Protein AF-A0A1G0TBI4-F1 (afdb_monomer)

Structure (mmCIF, N/CA/C/O backbone):
data_AF-A0A1G0TBI4-F1
#
_entry.id   AF-A0A1G0TBI4-F1
#
loop_
_atom_site.group_PDB
_atom_site.id
_atom_site.type_symbol
_atom_site.label_atom_id
_atom_site.label_alt_id
_atom_site.label_comp_id
_atom_site.label_asym_id
_atom_site.label_entity_id
_atom_site.label_seq_id
_atom_site.pdbx_PDB_ins_code
_atom_site.Cartn_x
_atom_site.Cartn_y
_atom_site.Cartn_z
_atom_site.occupancy
_atom_site.B_iso_or_equiv
_atom_site.auth_seq_id
_atom_site.auth_comp_id
_atom_site.auth_asym_id
_atom_site.auth_atom_id
_atom_site.pdbx_PDB_model_num
ATOM 1 N N . MET A 1 1 ? -7.655 -15.886 29.446 1.00 63.19 1 MET A N 1
ATOM 2 C CA . MET A 1 1 ? -7.679 -15.794 27.973 1.00 63.19 1 MET A CA 1
ATOM 3 C C . MET A 1 1 ? -6.778 -14.642 27.617 1.00 63.19 1 MET A C 1
ATOM 5 O O . MET A 1 1 ? -7.023 -13.557 28.130 1.00 63.19 1 MET A O 1
ATOM 9 N N . ASP A 1 2 ? -5.743 -14.878 26.822 1.00 80.81 2 ASP A N 1
ATOM 10 C CA . ASP A 1 2 ? -4.916 -13.775 26.343 1.00 80.81 2 ASP A CA 1
ATOM 11 C C . ASP A 1 2 ? -5.752 -12.917 25.396 1.00 80.81 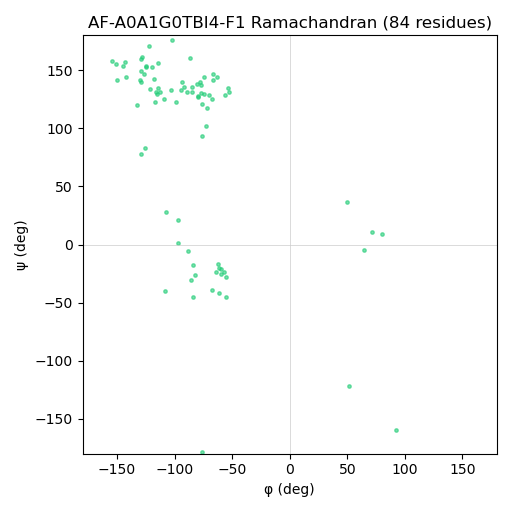2 ASP A C 1
ATOM 13 O O . ASP A 1 2 ? -6.394 -13.418 24.469 1.00 80.81 2 ASP A O 1
ATOM 17 N N . GLN A 1 3 ? -5.814 -11.624 25.695 1.00 89.81 3 GLN A N 1
ATOM 18 C CA . GLN A 1 3 ? -6.550 -10.661 24.896 1.00 89.81 3 GLN A CA 1
ATOM 19 C C . GLN A 1 3 ? -5.737 -10.347 23.641 1.00 89.81 3 GLN A C 1
ATOM 21 O O . GLN A 1 3 ? -4.602 -9.881 23.727 1.00 89.81 3 GLN A O 1
ATOM 26 N N . LEU A 1 4 ? -6.319 -10.605 22.471 1.00 93.31 4 LEU A N 1
ATOM 27 C CA . LEU A 1 4 ? -5.725 -10.199 21.202 1.00 93.31 4 LEU A CA 1
ATOM 28 C C . LEU A 1 4 ? -6.013 -8.716 20.963 1.00 93.31 4 LEU A C 1
ATOM 30 O O . LEU A 1 4 ? -7.169 -8.290 21.001 1.00 93.31 4 LEU A O 1
ATOM 34 N N . THR A 1 5 ? -4.960 -7.953 20.680 1.00 94.88 5 THR A N 1
ATOM 35 C CA . THR A 1 5 ? -5.040 -6.522 20.370 1.00 94.88 5 THR A CA 1
ATOM 36 C C . THR A 1 5 ? -4.586 -6.288 18.938 1.00 94.88 5 THR A C 1
ATOM 38 O O . THR A 1 5 ? -3.516 -6.742 18.534 1.00 94.88 5 THR A O 1
ATOM 41 N N . LEU A 1 6 ? -5.397 -5.561 18.169 1.00 95.31 6 LEU A N 1
ATOM 42 C CA . LEU A 1 6 ? -5.021 -5.087 16.842 1.00 95.31 6 LEU A CA 1
ATOM 43 C C . LEU A 1 6 ? -3.992 -3.963 16.987 1.00 95.31 6 LEU A C 1
ATOM 45 O O . LEU A 1 6 ? -4.302 -2.927 17.571 1.00 95.31 6 LEU A O 1
ATOM 49 N N . THR A 1 7 ? -2.780 -4.167 16.474 1.00 96.69 7 THR A N 1
ATOM 50 C CA . THR A 1 7 ? -1.700 -3.179 16.595 1.00 96.69 7 THR A CA 1
ATOM 51 C C . THR A 1 7 ? -1.778 -2.111 15.513 1.00 96.69 7 THR A C 1
ATOM 53 O O . THR A 1 7 ? -1.643 -0.931 15.813 1.00 96.69 7 THR A O 1
ATOM 56 N N . GLU A 1 8 ? -1.998 -2.511 14.259 1.00 97.62 8 GLU A N 1
ATOM 57 C CA . GLU A 1 8 ? -1.973 -1.612 13.106 1.00 97.62 8 GLU A CA 1
ATOM 58 C C . GLU A 1 8 ? -2.906 -2.107 11.997 1.00 97.62 8 GLU A C 1
ATOM 60 O O . GLU A 1 8 ? -3.189 -3.302 11.877 1.00 97.62 8 GLU A O 1
ATOM 65 N N . ILE A 1 9 ? -3.356 -1.177 11.154 1.00 98.19 9 ILE A N 1
ATOM 66 C CA . ILE A 1 9 ? -4.134 -1.461 9.949 1.00 98.19 9 ILE A CA 1
ATOM 67 C C . ILE A 1 9 ? -3.377 -0.896 8.755 1.00 98.19 9 ILE A C 1
ATOM 69 O O . ILE A 1 9 ? -2.950 0.259 8.769 1.00 98.19 9 ILE A O 1
ATOM 73 N N . TYR A 1 10 ? -3.262 -1.699 7.700 1.00 98.19 10 TYR A N 1
ATOM 74 C CA . TYR A 1 10 ? -2.691 -1.273 6.430 1.00 98.19 10 TYR A CA 1
ATOM 75 C C . TYR A 1 10 ? -3.610 -1.639 5.275 1.00 98.19 10 TYR A C 1
ATOM 77 O O . TYR A 1 10 ? -4.180 -2.730 5.249 1.00 98.19 10 TYR A O 1
ATOM 85 N N . ILE A 1 11 ? -3.691 -0.745 4.293 1.00 98.12 11 ILE A N 1
ATOM 86 C CA . ILE A 1 11 ? -4.272 -1.034 2.979 1.00 98.12 11 ILE A CA 1
ATOM 87 C C . ILE A 1 11 ? -3.230 -0.832 1.883 1.00 98.12 11 ILE A C 1
ATOM 89 O O . ILE A 1 11 ? -2.317 -0.019 2.012 1.00 98.12 11 ILE A O 1
ATOM 93 N N . TYR A 1 12 ? -3.384 -1.548 0.777 1.00 97.75 12 TYR A N 1
ATOM 94 C CA . TYR A 1 12 ? -2.540 -1.476 -0.412 1.00 97.75 12 TYR A CA 1
ATOM 95 C C . TYR A 1 12 ? -3.428 -1.205 -1.626 1.00 97.75 12 TYR A C 1
ATOM 97 O O . TYR A 1 12 ? -3.805 -2.151 -2.329 1.00 97.75 12 TYR A O 1
ATOM 105 N N . PRO A 1 13 ? -3.793 0.063 -1.889 1.00 96.81 13 PRO A N 1
ATOM 106 C CA . PRO A 1 13 ? -4.847 0.350 -2.854 1.00 96.81 13 PRO A CA 1
ATOM 107 C C . PRO A 1 13 ? -4.531 -0.134 -4.268 1.00 96.81 13 PRO A C 1
ATOM 109 O O . PR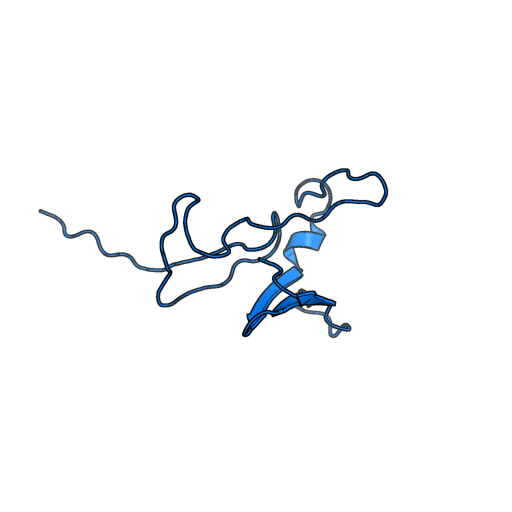O A 1 13 ? -5.377 -0.744 -4.925 1.00 96.81 13 PRO A O 1
ATOM 112 N N . ILE A 1 14 ? -3.285 0.066 -4.708 1.00 97.25 14 ILE A N 1
ATOM 113 C CA . ILE A 1 14 ? -2.783 -0.454 -5.979 1.00 97.25 14 ILE A CA 1
ATOM 114 C C . ILE A 1 14 ? -1.908 -1.676 -5.713 1.00 97.25 14 ILE A C 1
ATOM 116 O O . ILE A 1 14 ? -0.997 -1.659 -4.878 1.00 97.25 14 ILE A O 1
ATOM 120 N N . LYS A 1 15 ? -2.140 -2.745 -6.478 1.00 96.88 15 LYS A N 1
ATOM 121 C CA . LYS A 1 15 ? -1.315 -3.948 -6.440 1.00 96.88 15 LYS A CA 1
ATOM 122 C C . LYS A 1 15 ? 0.167 -3.607 -6.627 1.00 96.88 15 LYS A C 1
ATOM 124 O O . LYS A 1 15 ? 0.540 -2.958 -7.595 1.00 96.88 15 LYS A O 1
ATOM 129 N N . SER A 1 16 ? 1.001 -4.152 -5.738 1.00 96.75 16 SER A N 1
ATOM 130 C CA . SER A 1 16 ? 2.472 -4.089 -5.810 1.00 96.75 16 SER A CA 1
ATOM 131 C C . SER A 1 16 ? 3.096 -2.716 -5.522 1.00 96.75 16 SER A C 1
ATOM 133 O O . SER A 1 16 ? 4.300 -2.561 -5.712 1.00 96.75 16 SER A O 1
ATOM 135 N N . LEU A 1 17 ? 2.313 -1.752 -5.029 1.00 97.25 17 LEU A N 1
ATOM 136 C CA . LEU A 1 17 ? 2.802 -0.453 -4.555 1.00 97.25 17 LEU A CA 1
ATOM 137 C C . LEU A 1 17 ? 2.850 -0.411 -3.017 1.00 97.25 17 LEU A C 1
ATOM 139 O O . LEU A 1 17 ? 2.469 -1.371 -2.341 1.00 97.25 17 LEU A O 1
ATOM 143 N N . GLY A 1 18 ? 3.360 0.692 -2.464 1.00 96.19 18 GLY A N 1
ATOM 144 C CA . GLY A 1 18 ? 3.426 0.904 -1.021 1.00 96.19 18 GLY A CA 1
ATOM 145 C C . GLY A 1 18 ? 2.050 1.040 -0.357 1.00 96.19 18 GLY A C 1
ATOM 146 O O . GLY A 1 18 ? 1.091 1.523 -0.962 1.00 96.19 18 GLY A O 1
ATOM 147 N N . GLY A 1 19 ? 1.966 0.553 0.883 1.00 96.31 19 GLY A N 1
ATOM 148 C CA . GLY A 1 19 ? 0.743 0.568 1.681 1.00 96.31 19 GLY A CA 1
ATOM 149 C C . GLY A 1 19 ? 0.549 1.864 2.466 1.00 96.31 19 GLY A C 1
ATOM 150 O O . GLY A 1 19 ? 1.500 2.604 2.725 1.00 96.31 19 GLY A O 1
ATOM 151 N N . ILE A 1 20 ? -0.695 2.092 2.876 1.00 96.88 20 ILE A N 1
ATOM 152 C CA . ILE A 1 20 ? -1.151 3.223 3.683 1.00 96.88 20 ILE A CA 1
ATOM 153 C C . ILE A 1 20 ? -1.507 2.692 5.070 1.00 96.88 20 ILE A C 1
ATOM 155 O O . ILE A 1 20 ? -2.313 1.770 5.181 1.00 96.88 20 ILE A O 1
ATOM 159 N N . SER A 1 21 ? -0.905 3.268 6.112 1.00 97.56 21 SER A N 1
ATOM 160 C CA . SER A 1 21 ? -1.282 2.991 7.502 1.00 97.56 21 SER A CA 1
ATOM 161 C C . SER A 1 21 ? -2.568 3.734 7.854 1.00 97.56 21 SER A C 1
ATOM 163 O O . SER A 1 21 ? -2.720 4.905 7.499 1.00 97.56 21 SER A O 1
ATOM 165 N N . LEU A 1 22 ? -3.481 3.064 8.553 1.00 97.06 22 LEU A N 1
ATOM 166 C CA . LEU A 1 22 ? -4.771 3.606 8.957 1.00 97.06 22 LEU A CA 1
ATOM 167 C C . LEU A 1 22 ? -4.985 3.466 10.465 1.00 97.06 22 LEU A C 1
ATOM 169 O O . LEU A 1 22 ? -4.593 2.476 11.076 1.00 97.06 22 LEU A O 1
ATOM 173 N N . GLN A 1 23 ? -5.692 4.437 11.042 1.00 96.88 23 GLN A N 1
ATOM 174 C CA . GLN A 1 23 ? -6.175 4.375 12.428 1.00 96.88 23 GLN A CA 1
ATOM 175 C C . GLN A 1 23 ? -7.484 3.582 12.553 1.00 96.88 23 GLN A C 1
ATOM 177 O O . GLN A 1 23 ? -7.800 3.030 13.600 1.00 96.88 23 GLN A O 1
ATOM 182 N N . SER A 1 24 ? -8.267 3.532 11.476 1.00 96.56 24 SER A N 1
ATOM 183 C CA . SER A 1 24 ? -9.492 2.741 11.369 1.00 96.56 24 SER A CA 1
ATOM 184 C C . SER A 1 24 ? -9.758 2.417 9.901 1.00 96.56 24 SER A C 1
ATOM 186 O O . SER A 1 24 ? -9.257 3.105 9.011 1.00 96.56 24 SER A O 1
ATOM 188 N N . ALA A 1 25 ? -10.536 1.371 9.634 1.00 96.94 25 ALA A N 1
ATOM 189 C CA . ALA A 1 25 ? -10.928 1.011 8.279 1.00 96.94 25 ALA A CA 1
ATOM 190 C C . ALA A 1 25 ? -12.370 0.510 8.243 1.00 96.94 25 ALA A C 1
ATOM 192 O O . ALA A 1 25 ? -12.828 -0.189 9.149 1.00 96.94 25 ALA A O 1
ATOM 193 N N . LYS A 1 26 ? -13.076 0.842 7.161 1.00 97.12 26 LYS A N 1
ATOM 194 C CA . LYS A 1 26 ? -14.397 0.291 6.873 1.00 97.12 26 LYS A CA 1
ATOM 195 C C . LYS A 1 26 ? -14.238 -1.098 6.262 1.00 97.12 26 LYS A C 1
ATOM 197 O O . LYS A 1 26 ? -13.524 -1.264 5.275 1.00 97.12 26 LYS A O 1
ATOM 202 N N . VAL A 1 27 ? -14.910 -2.087 6.843 1.00 97.94 27 VAL A N 1
ATOM 203 C CA . VAL A 1 27 ? -14.979 -3.444 6.289 1.00 97.94 27 VAL A CA 1
ATOM 20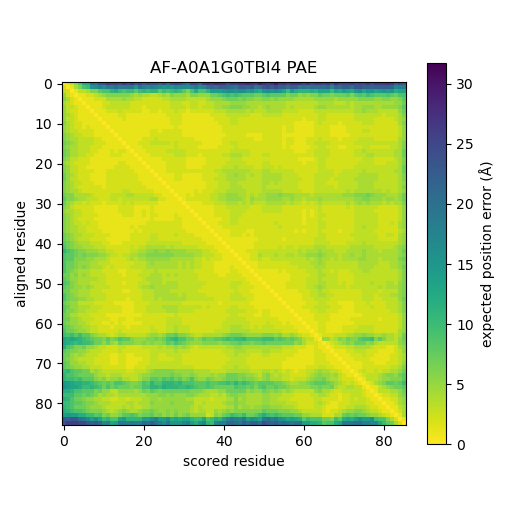4 C C . VAL A 1 27 ? -16.104 -3.504 5.261 1.00 97.94 27 VAL A C 1
ATOM 206 O O . VAL A 1 27 ? -17.227 -3.080 5.525 1.00 97.94 27 VAL A O 1
ATOM 209 N N . GLU A 1 28 ? -15.802 -4.053 4.093 1.00 96.88 28 GLU A N 1
ATOM 210 C CA . GLU A 1 28 ? -16.746 -4.296 3.007 1.00 96.88 28 GLU A CA 1
ATOM 211 C C . GLU A 1 28 ? -16.752 -5.786 2.643 1.00 96.88 28 GLU A C 1
AT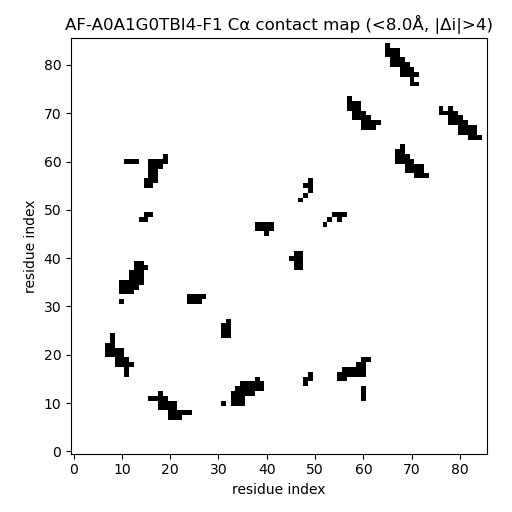OM 213 O O . GLU A 1 28 ? -15.884 -6.556 3.059 1.00 96.88 28 GLU A O 1
ATOM 218 N N . ALA A 1 29 ? -17.693 -6.205 1.791 1.00 96.38 29 ALA A N 1
ATOM 219 C CA . ALA A 1 29 ? -17.786 -7.597 1.335 1.00 96.38 29 ALA A CA 1
ATOM 220 C C . ALA A 1 29 ? -16.498 -8.113 0.655 1.00 96.38 29 ALA A C 1
ATOM 222 O O . ALA A 1 29 ? -16.256 -9.316 0.618 1.00 96.38 29 ALA A O 1
ATOM 223 N N . ARG A 1 30 ? -15.665 -7.209 0.118 1.00 94.50 30 ARG A N 1
ATOM 224 C CA . ARG A 1 30 ? -14.386 -7.517 -0.548 1.00 94.50 30 ARG A CA 1
ATOM 225 C C . ARG A 1 30 ? -13.163 -7.117 0.290 1.00 94.50 30 ARG A C 1
ATOM 227 O O . ARG A 1 30 ? -12.119 -6.784 -0.269 1.00 94.50 30 ARG A O 1
ATOM 234 N N . GLY A 1 31 ? -13.288 -7.095 1.615 1.00 96.88 31 GLY A N 1
ATOM 235 C CA . GLY A 1 31 ? -12.219 -6.687 2.531 1.00 96.88 31 GLY A CA 1
ATOM 236 C C . GLY A 1 31 ? -12.281 -5.204 2.886 1.00 96.88 31 GLY A C 1
ATOM 237 O O . GLY A 1 31 ? -13.332 -4.579 2.762 1.00 96.88 31 GLY A O 1
ATOM 238 N N . LEU A 1 32 ? -11.166 -4.637 3.346 1.00 97.75 32 LEU A N 1
ATOM 239 C CA . LEU A 1 32 ? -11.120 -3.230 3.748 1.00 97.75 32 LEU A CA 1
ATOM 240 C C . LEU A 1 32 ? -11.396 -2.306 2.556 1.00 97.75 32 LEU A C 1
ATOM 242 O O . LEU A 1 32 ? -10.997 -2.590 1.422 1.00 97.75 32 LEU A O 1
ATOM 246 N N . GLN A 1 33 ? -12.083 -1.197 2.820 1.00 95.75 33 GLN A N 1
ATOM 247 C CA . GLN A 1 33 ? -12.356 -0.174 1.820 1.00 95.75 33 GLN A CA 1
ATOM 248 C C . GLN A 1 33 ? -11.047 0.276 1.157 1.00 95.75 33 GLN A C 1
ATOM 250 O O . GLN A 1 33 ? -10.034 0.494 1.822 1.00 95.75 33 GLN A O 1
ATOM 255 N N . HIS A 1 34 ? -11.081 0.378 -0.171 1.00 95.38 34 HIS A N 1
ATOM 256 C CA . HIS A 1 34 ? -9.948 0.707 -1.043 1.00 95.38 34 HIS A CA 1
ATOM 257 C C . HIS A 1 34 ? -8.791 -0.296 -1.085 1.00 95.38 34 HIS A C 1
ATOM 259 O O . HIS A 1 34 ? -7.907 -0.121 -1.920 1.00 95.38 34 HIS A O 1
ATOM 265 N N . ASP A 1 35 ? -8.783 -1.369 -0.292 1.00 97.38 35 ASP A N 1
ATOM 266 C CA . ASP A 1 35 ? -7.690 -2.338 -0.342 1.00 97.38 35 ASP A CA 1
ATOM 267 C C . ASP A 1 35 ? -7.714 -3.156 -1.644 1.00 97.38 35 ASP A C 1
ATOM 269 O O . ASP A 1 35 ? -8.742 -3.721 -2.035 1.00 97.38 35 ASP A O 1
ATOM 273 N N . ARG A 1 36 ? -6.570 -3.204 -2.340 1.00 96.44 36 ARG A N 1
ATOM 274 C CA . ARG A 1 36 ? -6.349 -3.968 -3.581 1.00 96.44 36 ARG A CA 1
ATOM 275 C C . ARG A 1 36 ? -7.414 -3.760 -4.666 1.00 96.44 36 ARG A C 1
ATOM 277 O O . ARG A 1 36 ? -7.750 -4.699 -5.386 1.00 96.44 36 ARG A O 1
ATOM 284 N N . ARG A 1 37 ? -7.942 -2.541 -4.811 1.00 95.25 37 ARG A N 1
ATOM 285 C CA . ARG A 1 37 ? -8.967 -2.226 -5.825 1.00 95.25 37 ARG A CA 1
ATOM 286 C C . ARG A 1 37 ? -8.389 -1.912 -7.207 1.00 95.25 37 ARG A C 1
ATOM 288 O O . ARG A 1 37 ? -9.115 -2.013 -8.190 1.00 95.25 37 ARG A O 1
ATOM 295 N N . TRP A 1 38 ? -7.096 -1.596 -7.299 1.00 95.50 38 TRP A N 1
ATOM 296 C CA . TRP A 1 38 ? -6.446 -1.214 -8.555 1.00 95.50 38 TRP A CA 1
ATOM 297 C C . TRP A 1 38 ? -5.180 -2.016 -8.848 1.00 95.50 38 TRP A C 1
ATOM 299 O O . TRP A 1 38 ? -4.546 -2.605 -7.969 1.00 95.50 38 TRP A O 1
ATOM 309 N N . MET A 1 39 ? -4.778 -2.002 -10.115 1.00 95.81 39 MET A N 1
ATOM 310 C CA . MET A 1 39 ? -3.572 -2.650 -10.616 1.00 95.81 39 MET A CA 1
ATOM 311 C C . MET A 1 39 ? -3.038 -1.868 -11.813 1.00 95.81 39 MET A C 1
ATOM 313 O O . MET A 1 39 ? -3.819 -1.386 -12.629 1.00 95.81 39 MET A O 1
ATOM 317 N N . LEU A 1 40 ? -1.714 -1.750 -11.919 1.00 94.69 40 LEU A N 1
ATOM 318 C CA . LEU A 1 40 ? -1.086 -1.177 -13.106 1.00 94.69 40 LEU A CA 1
ATOM 319 C C . LEU A 1 40 ? -1.018 -2.229 -14.213 1.00 94.69 40 LEU A C 1
ATOM 321 O O . LEU A 1 40 ? -0.658 -3.381 -13.954 1.00 94.69 40 LEU A O 1
ATOM 325 N N . VAL A 1 41 ? -1.323 -1.808 -15.435 1.00 96.25 41 VAL A N 1
ATOM 326 C CA . VAL A 1 41 ? -1.185 -2.615 -16.647 1.00 96.25 41 VAL A CA 1
ATOM 327 C C . VAL A 1 41 ? -0.322 -1.883 -17.665 1.00 96.25 41 VAL A C 1
ATOM 329 O O . VAL A 1 41 ? -0.247 -0.652 -17.655 1.00 96.25 41 VAL A O 1
ATOM 332 N N . ASP A 1 42 ? 0.345 -2.634 -18.531 1.00 95.00 42 ASP A N 1
ATOM 333 C CA . ASP A 1 42 ? 1.000 -2.074 -19.705 1.00 95.00 42 ASP A CA 1
ATOM 334 C C . ASP A 1 42 ? -0.021 -1.721 -20.806 1.00 95.00 42 ASP A C 1
ATOM 336 O O . ASP A 1 42 ? -1.232 -1.915 -20.673 1.00 95.00 42 ASP A O 1
ATOM 340 N N . LYS A 1 43 ? 0.479 -1.222 -21.940 1.00 95.75 43 LYS A N 1
ATOM 341 C CA . LYS A 1 43 ? -0.346 -0.873 -23.110 1.00 95.75 43 LYS A CA 1
ATOM 342 C C . LYS A 1 43 ? -1.101 -2.056 -23.735 1.00 95.75 43 LYS A C 1
ATOM 344 O O . LYS A 1 43 ? -2.009 -1.831 -24.524 1.00 95.75 43 LYS A O 1
ATOM 349 N N . ASN A 1 44 ? -0.705 -3.288 -23.424 1.00 96.81 44 ASN A N 1
ATOM 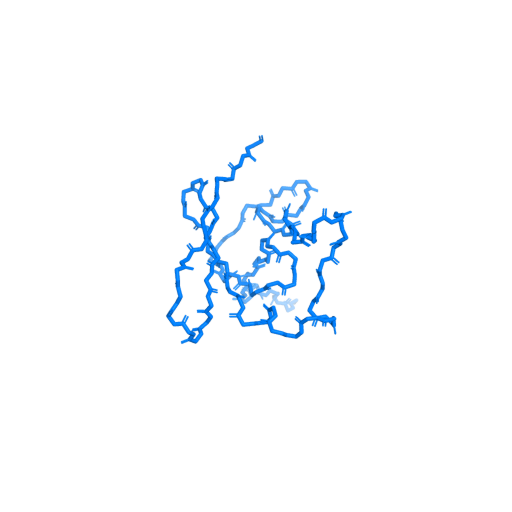350 C CA . ASN A 1 44 ? -1.333 -4.512 -23.912 1.00 96.81 44 ASN A CA 1
ATOM 351 C C . ASN A 1 44 ? -2.334 -5.083 -22.891 1.00 96.81 44 ASN A C 1
ATOM 353 O O . ASN A 1 44 ? -2.916 -6.136 -23.135 1.00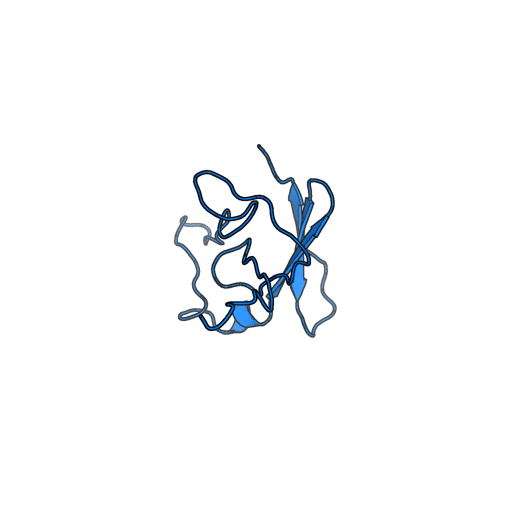 96.81 44 ASN A O 1
ATOM 357 N N . GLY A 1 45 ? -2.524 -4.420 -21.744 1.00 95.06 45 GLY A N 1
ATOM 358 C CA . GLY A 1 45 ? -3.377 -4.899 -20.658 1.00 95.06 45 GLY A CA 1
ATOM 359 C C . GLY A 1 45 ? -2.711 -5.947 -19.761 1.00 95.06 45 GLY A C 1
ATOM 360 O O . GLY A 1 45 ? -3.380 -6.527 -18.906 1.00 95.06 45 GLY A O 1
ATOM 361 N N . MET A 1 46 ? -1.406 -6.188 -19.914 1.00 96.69 46 MET A N 1
ATOM 362 C CA . MET A 1 46 ? -0.671 -7.115 -19.059 1.00 96.69 46 MET A CA 1
ATOM 363 C C . MET A 1 46 ? -0.371 -6.464 -17.718 1.00 96.69 46 MET A C 1
ATOM 365 O O . MET A 1 46 ? 0.131 -5.342 -17.653 1.00 96.69 46 MET A O 1
ATOM 369 N N . PHE A 1 47 ? -0.673 -7.170 -16.632 1.00 95.94 47 PHE A N 1
ATOM 370 C CA . PHE A 1 47 ? -0.436 -6.655 -15.292 1.00 95.94 47 PHE A CA 1
ATOM 371 C C . PHE A 1 47 ? 1.056 -6.506 -14.999 1.00 95.94 47 PHE A C 1
ATOM 373 O O . PHE A 1 47 ? 1.862 -7.368 -15.335 1.00 95.94 47 PHE A O 1
ATOM 380 N N . LEU A 1 48 ? 1.405 -5.429 -14.301 1.00 96.75 48 LEU A N 1
ATOM 381 C CA . LEU A 1 48 ? 2.758 -5.200 -13.813 1.00 96.75 48 LEU A CA 1
ATOM 382 C C . LEU A 1 48 ? 2.895 -5.730 -12.385 1.00 96.75 48 LEU A C 1
ATOM 384 O O . LEU A 1 48 ? 2.002 -5.555 -11.547 1.00 96.75 48 LEU A O 1
ATOM 388 N N . THR A 1 49 ? 4.031 -6.357 -12.079 1.00 96.06 49 THR A N 1
ATOM 389 C CA . THR A 1 49 ? 4.335 -6.831 -10.725 1.00 96.06 49 THR A CA 1
ATOM 390 C C . THR A 1 49 ? 5.656 -6.287 -10.202 1.00 96.06 49 THR A C 1
ATOM 392 O O . THR A 1 49 ? 6.598 -6.057 -10.951 1.00 96.06 49 THR A O 1
ATOM 395 N N . GLN A 1 50 ? 5.770 -6.181 -8.875 1.00 96.38 50 GLN A N 1
ATOM 396 C CA . GLN A 1 50 ? 7.037 -5.829 -8.220 1.00 96.38 50 GLN A CA 1
ATOM 397 C C . GLN A 1 50 ? 8.140 -6.883 -8.441 1.00 96.38 50 GLN A C 1
ATOM 399 O O . GLN A 1 50 ? 9.317 -6.552 -8.352 1.00 96.38 50 GLN A O 1
ATOM 404 N N . ARG A 1 51 ? 7.783 -8.145 -8.728 1.00 96.12 51 ARG A N 1
ATOM 405 C CA . ARG A 1 51 ? 8.763 -9.206 -9.025 1.00 96.12 51 ARG A CA 1
ATOM 406 C C . ARG A 1 51 ? 9.491 -8.942 -10.343 1.00 96.12 51 ARG A C 1
ATOM 408 O O . ARG A 1 51 ? 10.689 -9.171 -10.423 1.00 96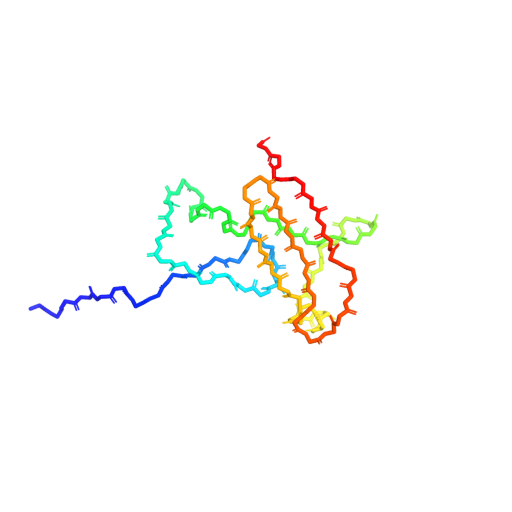.12 51 ARG A O 1
ATOM 415 N N . GLU A 1 52 ? 8.767 -8.455 -11.346 1.00 96.69 52 GLU A N 1
ATOM 416 C CA . GLU A 1 52 ? 9.325 -8.093 -12.659 1.00 96.69 52 GLU A CA 1
ATOM 417 C C . GLU A 1 52 ? 9.883 -6.664 -12.667 1.00 96.69 52 GLU A C 1
ATOM 419 O O . GLU A 1 52 ? 10.853 -6.369 -13.361 1.00 96.69 52 GLU A O 1
ATOM 424 N N . HIS A 1 53 ? 9.297 -5.779 -11.857 1.00 96.44 53 HIS A N 1
ATOM 425 C CA . HIS A 1 53 ? 9.650 -4.366 -11.766 1.00 96.44 53 HIS A CA 1
ATOM 426 C C . HIS A 1 53 ? 9.889 -3.943 -10.306 1.00 96.44 53 HIS A C 1
ATOM 428 O O . HIS A 1 53 ? 9.032 -3.29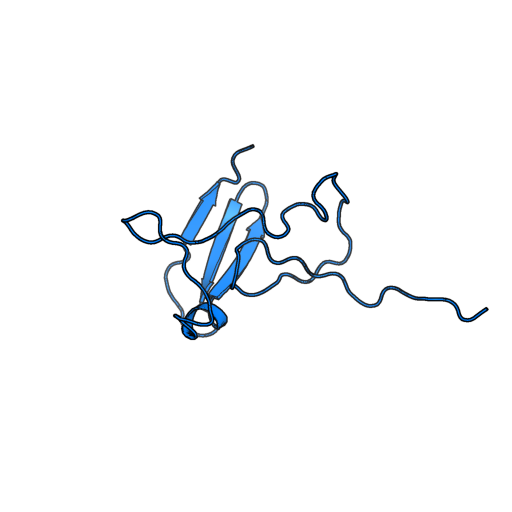0 -9.698 1.00 96.44 53 HIS A O 1
ATOM 434 N N . PRO A 1 54 ? 11.059 -4.262 -9.718 1.00 96.12 54 PRO A N 1
ATOM 435 C CA . PRO A 1 54 ? 11.367 -3.948 -8.320 1.00 96.12 54 PRO A CA 1
ATOM 436 C C . PRO A 1 54 ? 11.227 -2.463 -7.964 1.00 96.12 54 PRO A C 1
ATOM 438 O O . PRO A 1 54 ? 10.881 -2.126 -6.832 1.00 96.12 54 PRO A O 1
ATOM 441 N N . GLN A 1 55 ? 11.415 -1.564 -8.935 1.00 95.00 55 GLN A N 1
ATOM 442 C CA . GLN A 1 55 ? 11.229 -0.121 -8.773 1.00 95.00 55 GLN A CA 1
ATOM 443 C C . GLN A 1 55 ? 9.806 0.277 -8.354 1.00 95.00 55 GLN A C 1
ATOM 445 O O . GLN A 1 55 ? 9.629 1.344 -7.772 1.00 95.00 55 GLN A O 1
ATOM 450 N N . MET A 1 56 ? 8.795 -0.574 -8.578 1.00 96.56 56 MET A N 1
ATOM 451 C CA . MET A 1 56 ? 7.429 -0.336 -8.091 1.00 96.56 56 MET A CA 1
ATOM 452 C C . MET A 1 56 ? 7.375 -0.211 -6.562 1.00 96.56 56 MET A C 1
ATOM 454 O O . MET A 1 56 ? 6.532 0.511 -6.037 1.00 96.56 56 MET A O 1
ATOM 458 N N . ALA A 1 57 ? 8.331 -0.814 -5.843 1.00 95.25 57 ALA A N 1
ATOM 459 C CA . ALA A 1 57 ? 8.476 -0.670 -4.395 1.00 95.25 57 ALA A CA 1
ATOM 460 C C . ALA A 1 57 ? 8.742 0.778 -3.948 1.00 95.25 57 ALA A C 1
ATOM 462 O O . ALA A 1 57 ? 8.558 1.114 -2.774 1.00 95.25 57 ALA A O 1
ATOM 463 N N . LEU A 1 58 ? 9.214 1.631 -4.861 1.00 96.56 58 LEU A N 1
ATOM 464 C CA . LEU A 1 58 ? 9.508 3.039 -4.614 1.00 96.56 58 LEU A CA 1
ATOM 465 C C . LEU A 1 58 ? 8.297 3.944 -4.840 1.00 96.56 58 LEU A C 1
ATOM 467 O O . LEU A 1 58 ? 8.389 5.136 -4.558 1.00 96.56 58 LEU A O 1
ATOM 471 N N . LEU A 1 59 ? 7.179 3.407 -5.322 1.00 97.12 59 LEU A N 1
ATOM 472 C CA . LEU A 1 59 ? 5.940 4.150 -5.499 1.00 97.12 59 LEU A CA 1
ATOM 473 C C . LEU A 1 59 ? 5.066 4.017 -4.249 1.00 97.12 59 LEU A C 1
ATOM 475 O O . LEU A 1 59 ? 4.918 2.934 -3.679 1.00 97.12 59 LEU A O 1
ATOM 479 N N . GLN A 1 60 ? 4.499 5.139 -3.824 1.00 96.75 60 GLN A N 1
ATOM 480 C CA . GLN A 1 60 ? 3.526 5.242 -2.748 1.00 96.75 60 GLN A CA 1
ATOM 481 C C . GLN A 1 60 ? 2.184 5.694 -3.282 1.00 96.75 60 GLN A C 1
ATOM 483 O O . GLN A 1 60 ? 2.102 6.341 -4.327 1.00 96.75 60 GLN A O 1
ATOM 488 N N . VAL A 1 61 ? 1.150 5.348 -2.524 1.00 96.75 61 VAL A N 1
ATOM 489 C CA . VAL A 1 61 ? -0.228 5.716 -2.812 1.00 96.75 61 VAL A CA 1
ATOM 490 C C . VAL A 1 61 ? -0.752 6.573 -1.673 1.00 96.75 61 VAL A C 1
ATOM 492 O O . VAL A 1 61 ? -0.443 6.327 -0.510 1.00 96.75 61 VAL A O 1
ATOM 495 N N . ASN A 1 62 ? -1.553 7.572 -2.009 1.00 95.50 62 ASN A N 1
ATOM 496 C CA . ASN A 1 62 ? -2.389 8.278 -1.058 1.00 95.50 62 ASN A CA 1
ATOM 497 C C . ASN A 1 62 ? -3.820 8.334 -1.588 1.00 95.50 62 ASN A C 1
ATOM 499 O O . ASN A 1 62 ? -4.033 8.382 -2.800 1.00 95.50 62 ASN A O 1
ATOM 503 N N . ILE A 1 63 ? -4.783 8.340 -0.676 1.00 94.12 63 ILE A N 1
ATOM 504 C CA . ILE A 1 63 ? -6.193 8.544 -0.991 1.00 94.12 63 ILE A CA 1
ATOM 505 C C . ILE A 1 63 ? -6.614 9.827 -0.286 1.00 94.12 63 ILE A C 1
ATOM 507 O O . ILE A 1 63 ? -6.443 9.954 0.927 1.00 94.12 63 ILE A O 1
ATOM 511 N N . LYS A 1 64 ? -7.109 10.794 -1.054 1.00 89.12 64 LYS A N 1
ATOM 512 C CA . LYS A 1 64 ? -7.631 12.062 -0.541 1.00 89.12 64 LYS A CA 1
ATOM 513 C C . LYS A 1 64 ? -8.961 12.340 -1.206 1.00 89.12 64 LYS A C 1
ATOM 515 O O . LYS A 1 64 ? -8.996 12.465 -2.426 1.00 89.12 64 LYS A O 1
ATOM 520 N N . ASP A 1 65 ? -10.012 12.460 -0.405 1.00 86.25 65 ASP A N 1
ATOM 521 C CA . ASP A 1 65 ? -11.379 12.618 -0.900 1.00 86.25 65 ASP A CA 1
ATOM 522 C C . ASP A 1 65 ? -11.685 11.512 -1.933 1.00 86.25 65 ASP A C 1
ATOM 524 O O . ASP A 1 65 ? -11.491 10.333 -1.636 1.00 86.25 65 ASP A O 1
ATOM 528 N N . ASP A 1 66 ? -12.050 11.884 -3.160 1.00 89.75 66 ASP A N 1
ATOM 529 C CA . ASP A 1 66 ? -12.295 10.961 -4.274 1.00 89.75 66 ASP A CA 1
ATOM 530 C C . ASP A 1 66 ? -11.088 10.810 -5.216 1.00 89.75 66 ASP A C 1
ATOM 532 O O . ASP A 1 66 ? -11.235 10.429 -6.377 1.00 89.75 66 ASP A O 1
ATOM 536 N N . TRP A 1 67 ? -9.878 11.126 -4.753 1.00 93.38 67 TRP A N 1
ATOM 537 C CA . TRP A 1 67 ? -8.660 11.061 -5.555 1.00 93.38 67 TRP A CA 1
ATOM 538 C C . TRP A 1 67 ? -7.693 10.005 -5.049 1.00 93.38 67 TRP A C 1
ATOM 540 O O . TRP A 1 67 ? -7.353 9.932 -3.866 1.00 93.38 67 TRP A O 1
ATOM 550 N N . LEU A 1 68 ? -7.171 9.241 -6.001 1.00 94.69 68 LEU A N 1
ATOM 551 C CA . LEU A 1 68 ? -6.018 8.386 -5.821 1.00 94.69 68 LEU A CA 1
ATOM 552 C C . LEU A 1 68 ? -4.783 9.105 -6.368 1.00 94.69 68 LEU A C 1
ATOM 554 O O . LEU A 1 68 ? -4.727 9.468 -7.543 1.00 94.69 68 LEU A O 1
ATOM 558 N N . GLU A 1 69 ? -3.784 9.293 -5.512 1.00 95.69 69 GLU A N 1
ATOM 559 C CA . GLU A 1 69 ? -2.512 9.936 -5.838 1.00 95.69 69 GLU A CA 1
ATOM 560 C C . GLU A 1 69 ? -1.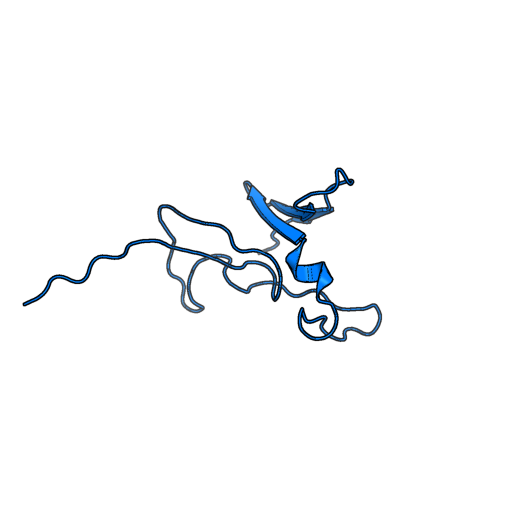368 8.918 -5.765 1.00 95.69 69 GLU A C 1
ATOM 562 O O . GLU A 1 69 ? -1.221 8.213 -4.767 1.00 95.69 69 GLU A O 1
ATOM 567 N N . VAL A 1 70 ? -0.522 8.873 -6.795 1.00 96.50 70 VAL A N 1
ATOM 568 C CA . VAL A 1 70 ? 0.700 8.060 -6.838 1.00 96.50 70 VAL A CA 1
ATOM 569 C C . VAL A 1 70 ? 1.918 8.965 -6.920 1.00 96.50 70 VAL A C 1
ATOM 571 O O . VAL A 1 70 ? 1.996 9.867 -7.757 1.00 96.50 70 VAL A O 1
ATOM 574 N N . PHE A 1 71 ? 2.899 8.703 -6.061 1.00 96.06 71 PHE A N 1
ATOM 575 C CA . PHE A 1 71 ? 4.136 9.474 -5.992 1.00 96.06 71 PHE A CA 1
ATOM 576 C C . PHE A 1 71 ? 5.336 8.583 -5.680 1.00 96.06 71 PHE A C 1
ATOM 578 O O . PHE A 1 71 ? 5.207 7.495 -5.125 1.00 96.06 71 PHE A O 1
ATOM 585 N N . HIS A 1 72 ? 6.530 9.040 -6.041 1.00 96.81 72 HIS A N 1
ATOM 586 C CA . HIS A 1 72 ? 7.764 8.326 -5.739 1.00 96.81 72 HIS A CA 1
ATOM 587 C C . HIS A 1 72 ? 8.255 8.691 -4.324 1.00 96.81 72 HIS A C 1
ATOM 589 O O . HIS A 1 72 ? 8.298 9.863 -3.969 1.00 96.81 72 HIS A O 1
ATOM 595 N N . LYS A 1 73 ? 8.682 7.702 -3.526 1.00 93.31 73 LYS A N 1
ATOM 596 C CA . LYS A 1 73 ? 9.132 7.865 -2.123 1.00 93.31 73 LYS A CA 1
ATOM 597 C C . LYS A 1 73 ? 10.257 8.885 -1.955 1.00 93.31 73 LYS A C 1
ATOM 599 O O . LYS A 1 73 ? 10.251 9.663 -1.014 1.00 93.31 73 LYS A O 1
ATOM 604 N N . VAL A 1 74 ? 11.250 8.801 -2.841 1.00 91.50 74 VAL A N 1
ATOM 605 C CA . VAL A 1 74 ? 12.516 9.545 -2.721 1.00 91.50 74 VAL A CA 1
ATOM 606 C C . VAL A 1 74 ? 12.651 10.687 -3.731 1.00 91.50 74 VAL A C 1
ATOM 608 O O . VAL A 1 74 ? 13.179 11.741 -3.402 1.00 91.50 74 VAL A O 1
ATOM 611 N N . LYS A 1 75 ? 12.221 10.484 -4.979 1.00 92.50 75 LYS A N 1
ATOM 612 C CA . LYS A 1 75 ? 12.416 11.452 -6.059 1.00 92.50 75 LYS A CA 1
ATOM 613 C C . LYS A 1 75 ? 11.248 12.426 -6.118 1.00 92.50 75 LYS A C 1
ATOM 615 O O . LYS A 1 75 ? 10.099 12.000 -6.206 1.00 92.50 75 LYS A O 1
ATOM 620 N N . THR A 1 76 ? 11.556 13.718 -6.174 1.00 89.75 76 THR A N 1
ATOM 621 C CA . THR A 1 76 ? 10.570 14.752 -6.493 1.00 89.75 76 THR A CA 1
ATOM 622 C C . THR A 1 76 ? 10.229 14.662 -7.975 1.00 89.75 76 THR A C 1
ATOM 624 O O . THR A 1 76 ? 11.000 15.078 -8.836 1.00 89.75 76 THR A O 1
ATOM 627 N N . MET A 1 77 ? 9.082 14.062 -8.266 1.00 89.50 77 MET A N 1
ATOM 628 C CA . MET A 1 77 ? 8.507 13.948 -9.602 1.00 89.50 77 MET A CA 1
ATOM 629 C C . MET A 1 77 ? 7.062 14.431 -9.554 1.00 89.50 77 MET A C 1
ATOM 631 O O . MET A 1 77 ? 6.446 14.448 -8.484 1.00 89.50 77 MET A O 1
ATOM 635 N N . SER A 1 78 ? 6.515 14.796 -10.711 1.00 89.88 78 SER A N 1
ATOM 636 C CA . SER A 1 78 ? 5.089 15.086 -10.824 1.00 89.88 78 SER A CA 1
ATOM 637 C C . SER A 1 78 ? 4.282 13.886 -10.343 1.00 89.88 78 SER A C 1
ATOM 639 O O . SER A 1 78 ? 4.523 12.749 -10.755 1.00 89.88 78 SER A O 1
ATOM 641 N N . LYS A 1 79 ? 3.342 14.149 -9.441 1.00 92.12 79 LYS A N 1
ATOM 642 C CA . LYS A 1 79 ? 2.442 13.128 -8.921 1.00 92.12 79 LYS A CA 1
ATOM 643 C C . LYS A 1 79 ? 1.403 12.781 -9.977 1.00 92.12 79 LYS A C 1
ATOM 645 O O . LYS A 1 79 ? 0.955 13.656 -10.715 1.00 92.12 79 LYS A O 1
ATOM 650 N N . LEU A 1 80 ? 1.017 11.514 -10.029 1.00 92.56 80 LEU A N 1
ATOM 651 C CA . LEU A 1 80 ? -0.094 11.067 -10.861 1.00 92.56 80 LEU A CA 1
ATOM 652 C C . LEU A 1 80 ? -1.355 11.049 -10.009 1.00 92.56 80 LEU A C 1
ATOM 654 O O . LEU A 1 80 ? -1.326 10.535 -8.894 1.00 92.56 80 LEU A O 1
ATOM 658 N N . GLN A 1 81 ? -2.443 11.607 -10.524 1.00 92.62 81 GLN A N 1
ATOM 659 C CA . GLN A 1 81 ? -3.725 11.664 -9.831 1.00 92.62 81 GLN A CA 1
ATOM 660 C C . GLN A 1 81 ? -4.823 11.138 -10.747 1.00 92.62 81 GLN A C 1
ATOM 662 O O . GLN A 1 81 ? -4.828 11.404 -11.949 1.00 92.62 81 GLN A O 1
ATOM 667 N N . THR A 1 82 ? -5.746 10.374 -10.178 1.00 91.12 82 THR A N 1
ATOM 668 C CA . THR A 1 82 ? -6.938 9.892 -10.874 1.00 91.12 82 THR A CA 1
ATOM 669 C C . THR A 1 82 ? -8.113 9.839 -9.909 1.00 91.12 82 THR A C 1
ATOM 671 O O . THR A 1 82 ? -7.913 9.722 -8.699 1.00 91.12 82 THR A O 1
ATOM 674 N N . THR A 1 83 ? -9.331 9.962 -10.427 1.00 91.00 83 THR A N 1
ATOM 675 C CA . THR A 1 83 ? -10.536 9.883 -9.607 1.00 91.00 83 THR A CA 1
ATOM 676 C C . THR A 1 83 ? -10.855 8.432 -9.264 1.00 91.00 83 THR A C 1
ATOM 678 O O . THR A 1 83 ? -10.752 7.525 -10.092 1.00 91.00 83 THR A O 1
ATOM 681 N N . ILE A 1 84 ? -11.275 8.210 -8.026 1.00 88.06 84 ILE A N 1
ATOM 682 C CA . ILE A 1 84 ? -11.873 6.964 -7.568 1.00 88.06 84 ILE A CA 1
ATOM 683 C C . ILE A 1 84 ? -13.299 6.970 -8.117 1.00 88.06 84 ILE A C 1
ATOM 685 O O . ILE A 1 84 ? -14.204 7.583 -7.562 1.00 88.06 84 ILE A O 1
ATOM 689 N N . SER A 1 85 ? -13.475 6.366 -9.287 1.00 69.56 85 SER A N 1
ATOM 690 C CA . SER A 1 85 ? -14.799 6.159 -9.872 1.00 69.56 85 SER A CA 1
ATOM 691 C C . SER A 1 85 ? -15.495 5.029 -9.109 1.00 69.56 85 SER A C 1
ATOM 693 O O . SER A 1 85 ? -14.892 3.972 -8.908 1.00 69.56 85 SER A O 1
ATOM 695 N N . ASN A 1 86 ? -16.734 5.271 -8.671 1.00 54.34 86 ASN A N 1
ATOM 696 C CA . ASN A 1 86 ? -17.630 4.225 -8.164 1.00 54.34 86 ASN A CA 1
ATOM 697 C C . ASN A 1 86 ? -18.073 3.282 -9.285 1.00 54.34 86 ASN A C 1
ATOM 699 O O . ASN A 1 86 ? -18.299 3.783 -10.411 1.00 54.34 86 ASN A O 1
#

pLDDT: mean 93.87, std 6.79, range [54.34, 98.19]

Foldseek 3Di:
DDDDDDDWDWADLEAAADIDTDPDFDQDPVGTPSHHPHFDADPVRHTDHCVVVVQNHQWDWDDDDQKIWIDGNPDPDDIDIDGNDD

Mean predicted aligned error: 3.89 Å

Nearest PDB structures (foldseek):
  6fw2-assembly1_A  TM=9.179E-01  e=5.699E-04  Homo sapiens
  2exn-assembly1_A  TM=6.302E-01  e=1.168E-01  Bordetella bronchiseptica
  3k2z-assembly1_B  TM=6.549E-01  e=2.882E+00  Thermotoga maritima
  6az3-assembly1_E  TM=7.130E-01  e=5.607E+00  Leishmania donovani

Sequence (86 aa):
MDQLTLTEIYIYPIKSLGGISLQSAKVEARGLQHDRRWMLVDKNGMFLTQREHPQMALLQVNIKDDWLEVFHKVKTMSKLQTTISN

Secondary structure (DSSP, 8-state):
-PPP----EEE-SBTTS--EEES---EETTEETTTT-B--B-TTSPBP-TTT-GGGGGEEEEEETTEEEEEESSS--PPEEEE---

Radius of gyration: 14.82 Å; Cα contacts (8 Å, |Δi|>4): 136; chains: 1; bounding box: 30×31×52 Å

Solvent-accessible surface area (backbone atoms only — not comparable to full-atom values): 5392 Å² total; per-residue (Å²): 129,87,81,88,75,88,85,81,42,75,39,31,39,40,51,54,40,36,64,40,81,42,97,71,78,55,78,48,100,80,44,49,66,65,35,59,73,40,68,54,55,52,100,85,67,49,74,59,47,35,90,84,38,60,70,37,63,44,30,37,54,48,78,53,94,60,33,41,37,40,39,53,76,83,58,95,64,87,64,47,73,47,73,64,77,130